Protein AF-A0A7W9BDW9-F1 (afdb_monomer)

Sequence (161 aa):
MNTASSRATDLLFTPRRWVLYVLVAAALSLAGAIPLAALARLLFPEAPAPDLGGGSVSAGTLVVLIAIVSPVIETLLMSGPVLLLNRLGGRWVAVVGSAMLWGVLHSLLAPTWGVAIWWPFLIFSTAFLTWREKGYWIGIATAATIHLLNNVGPALLIARG

Solvent-accessible surface area (backbone atoms only — not comparable to full-atom values): 8221 Å² total; per-residue (Å²): 136,86,80,90,76,54,90,69,66,50,43,70,69,39,77,53,63,64,70,62,38,41,54,52,49,26,51,53,24,46,65,49,21,52,58,37,39,53,48,39,44,70,77,40,73,85,58,62,72,66,86,82,54,88,86,86,57,55,45,69,56,48,29,47,42,50,20,46,52,45,26,47,54,50,42,60,58,48,47,54,55,30,54,52,32,31,73,76,61,33,67,66,45,8,23,54,52,39,8,49,50,52,11,50,61,38,26,75,69,13,63,53,51,8,65,18,46,20,47,36,39,33,48,33,41,40,38,25,64,31,27,31,80,81,32,65,67,51,3,46,52,49,19,23,52,27,43,22,63,55,23,44,62,58,20,55,51,64,46,71,109

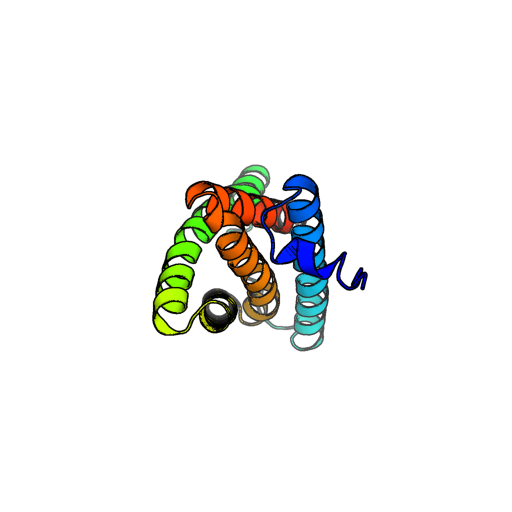Secondary structure (DSSP, 8-state):
------TTHHHHHS---HHHHHHHHHHHHHHHHHHHHHHHHHH-TTSPPP---TTTS-HHHHHHIIIIIHHHHHHHHHHHHHHHHHHHHHHHHHHHHHHHHHHHHHHTT-HHHHHHHHHHHHHHHHHHHHHGGG-HHHHHHHHHHHHHHHHHHHHHHHTT-

Mean predicted aligned error: 4.48 Å

Organism: NCBI:txid1344948

pLDDT: mean 92.83, std 11.25, range [40.25, 98.75]

Radius of gyration: 16.45 Å; Cα contacts (8 Å, |Δi|>4): 196; chains: 1; bounding box: 42×31×51 Å

Structure (mmCIF, N/CA/C/O backbone):
data_AF-A0A7W9BDW9-F1
#
_entry.id   AF-A0A7W9BDW9-F1
#
loop_
_atom_site.group_PDB
_atom_site.id
_atom_site.type_symbol
_atom_site.label_atom_id
_atom_site.label_alt_id
_atom_site.label_comp_id
_atom_site.label_asym_id
_atom_site.label_entity_id
_atom_site.label_seq_id
_atom_site.pdbx_PDB_ins_code
_atom_site.Cartn_x
_atom_site.Cartn_y
_atom_site.Cartn_z
_atom_site.occupancy
_atom_site.B_iso_or_equiv
_atom_site.auth_seq_id
_atom_site.auth_comp_id
_atom_site.auth_asym_id
_atom_site.auth_atom_id
_atom_site.pdbx_PDB_model_num
ATOM 1 N N . MET A 1 1 ? -19.384 -20.633 28.999 1.00 40.25 1 MET A N 1
ATOM 2 C CA . MET A 1 1 ? -18.884 -21.391 27.830 1.00 40.25 1 MET A CA 1
ATOM 3 C C . MET A 1 1 ? -17.783 -20.581 27.175 1.00 40.25 1 MET A C 1
ATOM 5 O O . MET A 1 1 ? -17.960 -19.396 26.943 1.00 40.25 1 MET A O 1
ATOM 9 N N . ASN A 1 2 ? -16.624 -21.207 27.013 1.00 48.31 2 ASN A N 1
ATOM 10 C CA . ASN A 1 2 ? -15.350 -20.595 26.661 1.00 48.31 2 ASN A CA 1
ATOM 11 C C . ASN A 1 2 ? -15.145 -20.752 25.144 1.00 48.31 2 ASN A C 1
ATOM 13 O O . ASN A 1 2 ? -14.801 -21.840 24.693 1.00 48.31 2 ASN A O 1
ATOM 17 N N . THR A 1 3 ? -15.405 -19.720 24.340 1.00 48.16 3 THR A N 1
ATOM 18 C CA . THR A 1 3 ? -15.172 -19.771 22.884 1.00 48.16 3 THR A CA 1
ATOM 19 C C . THR A 1 3 ? -13.812 -19.166 22.556 1.00 48.16 3 THR A C 1
ATOM 21 O O . THR A 1 3 ? -13.702 -18.067 22.022 1.00 48.16 3 THR A O 1
ATOM 24 N N . ALA A 1 4 ? -12.750 -19.900 22.888 1.00 49.91 4 ALA A N 1
ATOM 25 C CA . ALA A 1 4 ? -11.383 -19.607 22.464 1.00 49.91 4 ALA A CA 1
ATOM 26 C C . ALA A 1 4 ? -11.156 -20.036 21.000 1.00 49.91 4 ALA A C 1
ATOM 28 O O . ALA A 1 4 ? -10.266 -20.829 20.704 1.00 49.91 4 ALA A O 1
ATOM 29 N N . SER A 1 5 ? -11.975 -19.519 20.086 1.00 58.38 5 SER A N 1
ATOM 30 C CA . SER A 1 5 ? -11.856 -19.733 18.645 1.00 58.38 5 SER A CA 1
ATOM 31 C C . SER A 1 5 ? -11.676 -18.372 17.973 1.00 58.38 5 SER A C 1
ATOM 33 O O . SER A 1 5 ? -12.607 -17.573 18.037 1.00 58.38 5 SER A O 1
ATOM 35 N N . SER A 1 6 ? -10.473 -18.132 17.404 1.00 54.31 6 SER A N 1
ATOM 36 C CA . SER A 1 6 ? -10.070 -17.058 16.444 1.00 54.31 6 SER A CA 1
ATOM 37 C C . SER A 1 6 ? -8.776 -16.253 16.747 1.00 54.31 6 SER A C 1
ATOM 39 O O . SER A 1 6 ? -8.566 -15.176 16.194 1.00 54.31 6 SER A O 1
ATOM 41 N N . ARG A 1 7 ? -7.817 -16.783 17.530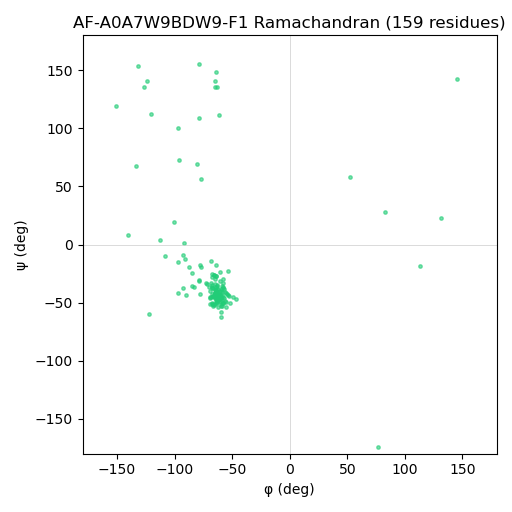 1.00 61.78 7 ARG A N 1
ATOM 42 C CA . ARG A 1 7 ? -6.596 -16.039 17.956 1.00 61.78 7 ARG A CA 1
ATOM 43 C C . ARG A 1 7 ? -5.747 -15.393 16.840 1.00 61.78 7 ARG A C 1
ATOM 45 O O . ARG A 1 7 ? -4.985 -14.479 17.146 1.00 61.78 7 ARG A O 1
ATOM 52 N N . ALA A 1 8 ? -5.825 -15.865 15.594 1.00 57.72 8 ALA A N 1
ATOM 53 C CA . ALA A 1 8 ? -5.043 -15.328 14.475 1.00 57.72 8 ALA A CA 1
ATOM 54 C C . ALA A 1 8 ? -5.819 -14.306 13.626 1.00 57.72 8 ALA A C 1
ATOM 56 O O . ALA A 1 8 ? -5.264 -13.274 13.260 1.00 57.72 8 ALA A O 1
ATOM 57 N N . THR A 1 9 ? -7.100 -14.555 13.340 1.00 61.34 9 THR A N 1
ATOM 58 C CA . THR A 1 9 ? -7.927 -13.657 12.518 1.00 61.34 9 THR A CA 1
ATOM 59 C C . THR A 1 9 ? -8.274 -12.369 13.254 1.00 61.34 9 THR A C 1
ATOM 61 O O . THR A 1 9 ? -8.276 -11.307 12.639 1.00 61.34 9 THR A O 1
ATOM 64 N N . ASP A 1 10 ? -8.455 -12.428 14.578 1.00 76.69 10 ASP A N 1
ATOM 65 C CA . ASP A 1 10 ? -8.702 -11.243 15.409 1.00 76.69 10 ASP A CA 1
ATOM 66 C C . ASP A 1 10 ? -7.589 -10.199 15.297 1.00 76.69 10 ASP A C 1
ATOM 68 O O . ASP A 1 10 ? -7.841 -9.001 15.438 1.00 76.69 10 ASP A O 1
ATOM 72 N N . LEU A 1 11 ? -6.352 -10.631 15.028 1.00 82.38 11 LEU A N 1
ATOM 73 C CA . LEU A 1 11 ? -5.212 -9.728 14.955 1.00 82.38 11 LEU A CA 1
ATOM 74 C C . LEU A 1 11 ? -5.399 -8.681 13.850 1.00 82.38 11 LEU A C 1
ATOM 76 O O . LEU A 1 11 ? -5.152 -7.510 14.101 1.00 82.38 11 LEU A O 1
ATOM 80 N N . LEU A 1 12 ? -5.865 -9.064 12.657 1.00 82.50 12 LEU A N 1
ATOM 81 C CA . LEU A 1 12 ? -5.946 -8.151 11.503 1.00 82.50 12 LEU A CA 1
ATOM 82 C C . LEU A 1 12 ? -7.126 -7.174 11.566 1.00 82.50 12 LEU A C 1
ATOM 84 O O . LEU A 1 12 ? -7.105 -6.126 10.907 1.00 82.50 12 LEU A O 1
ATOM 88 N N . PHE A 1 13 ? -8.124 -7.492 12.386 1.00 87.81 13 PHE A N 1
ATOM 89 C CA . PHE A 1 13 ? -9.364 -6.730 12.505 1.00 87.81 13 PHE A CA 1
ATOM 90 C C . PHE A 1 13 ? -9.520 -6.035 13.858 1.00 87.81 13 PHE A C 1
ATOM 92 O O . PHE A 1 13 ? -10.535 -5.385 14.091 1.00 87.81 13 PHE A O 1
ATOM 99 N N . THR A 1 14 ? -8.513 -6.115 14.733 1.00 89.31 14 THR A N 1
ATOM 100 C CA . THR A 1 14 ? -8.492 -5.373 15.995 1.00 89.31 14 THR A CA 1
ATOM 101 C C . THR A 1 14 ? -7.200 -4.563 16.146 1.00 89.31 14 THR A C 1
ATOM 103 O O . THR A 1 14 ? -6.108 -5.077 15.902 1.00 89.31 14 THR A O 1
ATOM 106 N N . PRO A 1 15 ? -7.270 -3.289 16.578 1.00 92.44 15 PRO A N 1
ATOM 107 C CA . PRO A 1 15 ? -6.094 -2.431 16.720 1.00 92.44 15 PRO A CA 1
ATOM 108 C C . PRO A 1 15 ? -5.347 -2.724 18.029 1.00 92.44 15 PRO A C 1
ATOM 110 O O . PRO A 1 15 ? -5.379 -1.949 18.992 1.00 92.44 15 PRO A O 1
ATOM 113 N N . ARG A 1 16 ? -4.715 -3.897 18.100 1.00 92.50 16 ARG A N 1
ATOM 114 C CA . ARG A 1 16 ? -3.925 -4.371 19.244 1.00 92.50 16 ARG A CA 1
ATOM 115 C C . ARG A 1 16 ? -2.580 -4.906 18.765 1.00 92.50 16 ARG A C 1
ATOM 117 O O . ARG A 1 16 ? -2.461 -5.383 17.646 1.00 92.50 16 ARG A O 1
ATOM 124 N N . ARG A 1 17 ? -1.572 -4.865 19.648 1.00 93.69 17 ARG A N 1
ATOM 125 C CA . ARG A 1 17 ? -0.227 -5.425 19.397 1.00 93.69 17 ARG A CA 1
ATOM 126 C C . ARG A 1 17 ? 0.384 -4.909 18.083 1.00 93.69 17 ARG A C 1
ATOM 128 O O . ARG A 1 17 ? 0.726 -5.697 17.210 1.00 93.69 17 ARG A O 1
ATOM 135 N N . TRP A 1 18 ? 0.522 -3.586 17.968 1.00 96.19 18 TRP A N 1
ATOM 136 C CA . TRP A 1 18 ? 0.899 -2.886 16.729 1.00 96.19 18 TRP A CA 1
ATOM 137 C C . TRP A 1 18 ? 2.089 -3.503 15.986 1.00 96.19 18 TRP A C 1
ATOM 139 O O . TRP A 1 18 ? 1.986 -3.766 14.796 1.00 96.19 18 TRP A O 1
ATOM 149 N N . VAL A 1 19 ? 3.182 -3.821 16.687 1.00 96.81 19 VAL A N 1
ATOM 150 C CA . VAL A 1 19 ? 4.369 -4.433 16.064 1.00 96.81 19 VAL A CA 1
ATOM 151 C C . VAL A 1 19 ? 4.027 -5.774 15.408 1.00 96.81 19 VAL A C 1
ATOM 153 O O . VAL A 1 19 ? 4.332 -5.985 14.239 1.00 96.81 19 VAL A O 1
ATOM 156 N N . LEU A 1 20 ? 3.343 -6.667 16.129 1.00 95.75 20 LEU A N 1
ATOM 157 C CA . LEU A 1 20 ? 2.930 -7.964 15.588 1.00 95.75 20 LEU A CA 1
ATOM 158 C C . LEU A 1 20 ? 1.949 -7.794 14.422 1.00 95.75 20 LEU A C 1
ATOM 160 O O . LEU A 1 20 ? 2.070 -8.497 13.425 1.00 95.75 20 LEU A O 1
ATOM 164 N N . TYR A 1 21 ? 1.011 -6.848 14.534 1.00 97.19 21 TYR A N 1
ATOM 165 C CA . TYR A 1 21 ? 0.091 -6.502 13.453 1.00 97.19 21 TYR A CA 1
ATOM 166 C C . T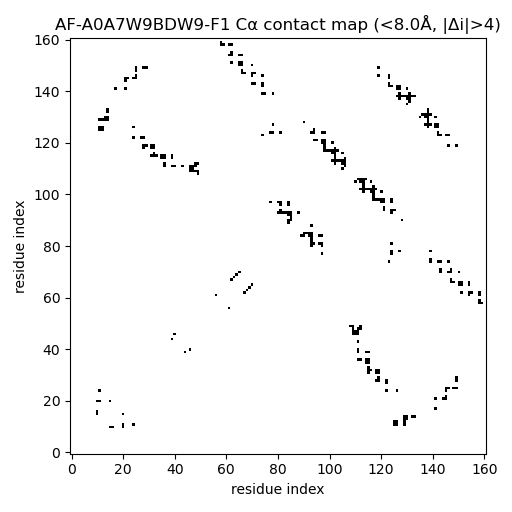YR A 1 21 ? 0.851 -6.124 12.182 1.00 97.19 21 TYR A C 1
ATOM 168 O O . TYR A 1 21 ? 0.609 -6.707 11.131 1.00 97.19 21 TYR A O 1
ATOM 176 N N . VAL A 1 22 ? 1.779 -5.167 12.286 1.00 98.19 22 VAL A N 1
ATOM 177 C CA . VAL A 1 22 ? 2.568 -4.661 11.157 1.00 98.19 22 VAL A CA 1
ATOM 178 C C . VAL A 1 22 ? 3.374 -5.783 10.516 1.00 98.19 22 VAL A C 1
ATOM 180 O O . VAL A 1 22 ? 3.341 -5.921 9.299 1.00 98.19 22 VAL A O 1
ATOM 183 N N . LEU A 1 23 ? 4.047 -6.617 11.315 1.00 97.19 23 LEU A N 1
ATOM 184 C CA . LEU A 1 23 ? 4.848 -7.729 10.799 1.00 97.19 23 LEU A CA 1
ATOM 185 C C . LEU A 1 23 ? 3.991 -8.771 10.073 1.00 97.19 23 LEU A C 1
ATOM 187 O O . LEU A 1 23 ? 4.346 -9.201 8.978 1.00 97.19 23 LEU A O 1
ATOM 191 N N . VAL A 1 24 ? 2.845 -9.151 10.646 1.00 96.69 24 VAL A N 1
ATOM 192 C CA . VAL A 1 24 ? 1.927 -10.113 10.019 1.00 96.69 24 VAL A CA 1
ATOM 193 C C . VAL A 1 24 ? 1.306 -9.527 8.753 1.00 96.69 24 VAL A C 1
ATOM 195 O O . VAL A 1 24 ? 1.272 -10.197 7.726 1.00 96.69 24 VAL A O 1
ATOM 198 N N . ALA A 1 25 ? 0.856 -8.273 8.787 1.00 97.81 25 ALA A N 1
ATOM 199 C CA . ALA A 1 25 ? 0.291 -7.604 7.622 1.00 97.81 25 ALA A CA 1
ATOM 200 C C . ALA A 1 25 ? 1.331 -7.430 6.502 1.00 97.81 25 ALA A C 1
ATOM 202 O O . ALA A 1 25 ? 1.018 -7.680 5.342 1.00 97.81 25 ALA A O 1
ATOM 203 N N . ALA A 1 26 ? 2.579 -7.083 6.829 1.00 98.00 26 ALA A N 1
ATOM 204 C CA . ALA A 1 26 ? 3.662 -6.994 5.850 1.00 98.00 26 ALA A CA 1
ATOM 205 C C . ALA A 1 26 ? 3.965 -8.364 5.228 1.00 98.00 26 ALA A C 1
ATOM 207 O O . ALA A 1 26 ? 4.067 -8.475 4.007 1.00 98.00 26 ALA A O 1
ATOM 208 N N . ALA A 1 27 ? 4.023 -9.420 6.045 1.00 97.19 27 ALA A N 1
ATOM 209 C CA . ALA A 1 27 ? 4.202 -10.781 5.554 1.00 97.19 27 ALA A CA 1
ATOM 210 C C . ALA A 1 27 ? 3.055 -11.210 4.625 1.00 97.19 27 ALA A C 1
ATOM 212 O O . ALA A 1 27 ? 3.317 -11.763 3.564 1.00 97.19 27 ALA A O 1
ATOM 213 N N . LEU A 1 28 ? 1.798 -10.915 4.970 1.00 97.75 28 LEU A N 1
ATOM 214 C CA . LEU A 1 28 ? 0.631 -11.221 4.131 1.00 97.75 28 LEU A CA 1
ATOM 215 C C . LEU A 1 28 ? 0.593 -10.407 2.834 1.00 97.75 28 LEU A C 1
ATOM 217 O O . LEU A 1 28 ? 0.191 -10.928 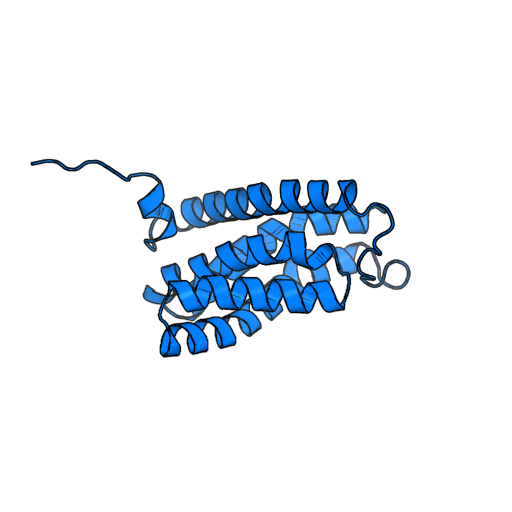1.793 1.00 97.75 28 LEU A O 1
ATOM 221 N N . SER A 1 29 ? 1.017 -9.144 2.889 1.00 98.19 29 SER A N 1
ATOM 222 C CA . SER A 1 29 ? 1.165 -8.287 1.711 1.00 98.19 29 SER A CA 1
ATOM 223 C C . SER A 1 29 ? 2.157 -8.906 0.726 1.00 98.19 29 SER A C 1
ATOM 225 O O . SER A 1 29 ? 1.802 -9.168 -0.422 1.00 98.19 29 SER A O 1
ATOM 227 N N . LEU A 1 30 ? 3.358 -9.252 1.200 1.00 97.81 30 LEU A N 1
ATOM 228 C CA . LEU A 1 30 ? 4.392 -9.893 0.384 1.00 97.81 30 LEU A CA 1
ATOM 229 C C . LEU A 1 30 ? 3.969 -11.287 -0.100 1.00 97.81 30 LEU A C 1
ATOM 231 O O . LEU A 1 30 ? 4.166 -11.618 -1.267 1.00 97.81 30 LEU A O 1
ATOM 235 N N . ALA A 1 31 ? 3.354 -12.088 0.772 1.00 97.44 31 ALA A N 1
ATOM 236 C CA . ALA A 1 31 ? 2.949 -13.458 0.468 1.00 97.44 31 ALA A CA 1
ATOM 237 C C . ALA A 1 31 ? 1.889 -13.551 -0.635 1.00 97.44 31 ALA A C 1
ATOM 239 O O . ALA A 1 31 ? 1.848 -14.568 -1.318 1.00 97.44 31 ALA A O 1
ATOM 240 N N . GLY A 1 32 ? 1.050 -12.529 -0.835 1.00 97.69 32 GLY A N 1
ATOM 241 C CA . GLY A 1 32 ? 0.156 -12.486 -1.997 1.00 97.69 32 GLY A CA 1
ATOM 242 C C . GLY A 1 32 ? 0.751 -11.749 -3.193 1.00 97.69 32 GLY A C 1
ATOM 243 O O . GLY A 1 32 ? 0.597 -12.209 -4.322 1.00 97.69 32 GLY A O 1
ATOM 244 N N . ALA A 1 33 ? 1.492 -10.659 -2.973 1.00 97.81 33 ALA A N 1
ATOM 245 C CA . ALA A 1 33 ? 2.083 -9.885 -4.064 1.00 97.81 33 ALA A CA 1
ATOM 246 C C . ALA A 1 33 ? 3.121 -10.688 -4.865 1.00 97.81 33 ALA A C 1
ATOM 248 O O . ALA A 1 33 ? 3.116 -10.630 -6.092 1.00 97.81 33 ALA A O 1
ATOM 249 N N . ILE A 1 34 ? 3.988 -11.460 -4.195 1.00 97.06 34 ILE A N 1
ATOM 250 C CA . ILE A 1 34 ? 5.071 -12.208 -4.853 1.00 97.06 34 ILE A CA 1
ATOM 251 C C . ILE A 1 34 ? 4.522 -13.296 -5.793 1.00 97.06 34 ILE A C 1
ATOM 253 O O . ILE A 1 34 ? 4.909 -13.294 -6.963 1.00 97.06 34 ILE A O 1
ATOM 257 N N . PRO A 1 35 ? 3.607 -14.196 -5.370 1.00 98.12 35 PRO A N 1
ATOM 258 C CA . PRO A 1 35 ? 3.024 -15.179 -6.282 1.00 98.12 35 PRO A CA 1
ATOM 259 C C . PRO A 1 35 ? 2.239 -14.545 -7.427 1.00 98.12 35 PRO A C 1
ATOM 261 O O . PRO A 1 35 ? 2.324 -15.033 -8.550 1.00 98.12 35 PRO A O 1
ATOM 264 N N . LEU A 1 36 ? 1.508 -13.452 -7.177 1.00 98.06 36 LEU A N 1
ATOM 265 C CA . LEU A 1 36 ? 0.779 -12.740 -8.230 1.00 98.06 36 LEU A CA 1
ATOM 266 C C . LEU A 1 36 ? 1.730 -12.114 -9.254 1.00 98.06 36 LEU A C 1
ATOM 268 O O . LEU A 1 36 ? 1.492 -12.238 -10.453 1.00 98.06 36 LEU A O 1
ATOM 272 N N . ALA A 1 37 ? 2.832 -11.510 -8.804 1.00 96.19 37 ALA A N 1
ATOM 273 C CA . ALA A 1 37 ? 3.873 -10.990 -9.684 1.00 96.19 37 ALA A CA 1
ATOM 274 C C . ALA A 1 37 ? 4.538 -12.109 -10.503 1.00 96.19 37 ALA A C 1
ATOM 276 O O . ALA A 1 37 ? 4.705 -11.974 -11.716 1.00 96.19 37 ALA A O 1
ATOM 277 N N . ALA A 1 38 ? 4.871 -13.236 -9.865 1.00 96.81 38 ALA A N 1
ATOM 278 C CA . ALA A 1 38 ? 5.464 -14.393 -10.534 1.00 96.81 38 ALA A CA 1
ATOM 279 C C . ALA A 1 38 ? 4.513 -14.999 -11.578 1.00 96.81 38 ALA A C 1
ATOM 281 O O . ALA A 1 38 ? 4.924 -15.279 -12.704 1.00 96.81 38 ALA A O 1
ATOM 282 N N . LEU A 1 39 ? 3.232 -15.146 -11.234 1.00 97.75 39 LEU A N 1
ATOM 283 C CA . LEU A 1 39 ? 2.201 -15.626 -12.148 1.00 97.75 39 LEU A CA 1
ATOM 284 C C . LEU A 1 39 ? 2.004 -14.662 -13.323 1.00 97.75 39 LEU A C 1
ATOM 286 O O . LEU A 1 39 ? 1.963 -15.103 -14.467 1.00 97.75 39 LEU A O 1
ATOM 290 N N . ALA A 1 40 ? 1.935 -13.353 -13.066 1.00 96.88 40 ALA A N 1
ATOM 291 C CA . ALA A 1 40 ? 1.816 -12.351 -14.121 1.00 96.88 40 ALA A CA 1
ATOM 292 C C . ALA A 1 40 ? 3.011 -12.406 -15.085 1.00 96.88 40 ALA A C 1
ATOM 294 O O . ALA A 1 40 ? 2.819 -12.339 -16.297 1.00 96.88 40 ALA A O 1
ATOM 295 N N . ARG A 1 41 ? 4.232 -12.607 -14.570 1.00 95.31 41 ARG A N 1
ATOM 296 C CA . ARG A 1 41 ? 5.433 -12.773 -15.399 1.00 95.31 41 ARG A CA 1
ATOM 297 C C . ARG A 1 41 ? 5.414 -14.065 -16.218 1.00 95.31 41 ARG A C 1
ATOM 299 O O . ARG A 1 41 ? 5.869 -14.050 -17.356 1.00 95.31 41 ARG A O 1
ATOM 306 N N . LEU A 1 42 ? 4.895 -15.158 -15.658 1.00 97.38 42 LEU A N 1
ATOM 307 C CA . LEU A 1 42 ? 4.764 -16.439 -16.355 1.00 97.38 42 LEU A CA 1
ATOM 308 C C . LEU A 1 42 ? 3.744 -16.366 -17.500 1.00 97.38 42 LEU A C 1
ATOM 310 O O . LEU A 1 42 ? 3.990 -16.903 -18.575 1.00 97.38 42 LEU A O 1
ATOM 314 N N . LEU A 1 43 ? 2.605 -15.712 -17.264 1.00 97.69 43 LEU A N 1
ATOM 315 C CA . LEU A 1 43 ? 1.523 -15.596 -18.244 1.00 97.69 43 LEU A CA 1
ATOM 316 C C . LEU A 1 43 ? 1.803 -14.534 -19.314 1.00 97.69 43 LEU A C 1
ATOM 318 O O . LEU A 1 43 ? 1.354 -14.678 -20.449 1.00 97.69 43 LEU A O 1
ATOM 322 N N . PHE A 1 44 ? 2.540 -13.478 -18.963 1.00 97.06 44 PHE A N 1
ATOM 323 C CA . PHE A 1 44 ? 2.810 -12.336 -19.836 1.00 97.06 44 PHE A CA 1
ATOM 324 C C . PHE A 1 44 ? 4.305 -11.954 -19.813 1.00 97.06 44 PHE A C 1
ATOM 326 O O . PHE A 1 44 ? 4.670 -10.886 -19.312 1.00 97.06 44 PHE A O 1
ATOM 333 N N . PRO A 1 45 ? 5.200 -12.805 -20.349 1.00 95.56 45 PRO A N 1
ATOM 334 C CA . PRO A 1 45 ? 6.649 -12.582 -20.296 1.00 95.56 45 PRO A CA 1
ATOM 335 C C . PRO A 1 45 ? 7.111 -11.352 -21.092 1.00 95.56 45 PRO A C 1
ATOM 337 O O . PRO A 1 45 ? 8.106 -10.728 -20.733 1.00 95.56 45 PRO A O 1
ATOM 340 N N . GLU A 1 46 ? 6.363 -10.959 -22.121 1.00 96.00 46 GLU A N 1
ATOM 341 C CA . GLU A 1 46 ? 6.662 -9.783 -22.951 1.00 96.00 46 GLU A CA 1
ATOM 342 C C . GLU A 1 46 ? 5.971 -8.503 -22.452 1.00 96.00 46 GLU A C 1
ATOM 344 O O . GLU A 1 46 ? 6.083 -7.449 -23.075 1.00 96.00 46 GLU A O 1
ATOM 349 N N . ALA A 1 47 ? 5.223 -8.568 -21.341 1.00 94.81 47 ALA A N 1
ATOM 350 C CA . ALA A 1 47 ? 4.592 -7.375 -20.792 1.00 94.81 47 ALA A CA 1
ATOM 351 C C . ALA A 1 47 ? 5.659 -6.378 -20.306 1.00 94.81 47 ALA A C 1
ATOM 353 O O . ALA A 1 47 ? 6.598 -6.784 -19.609 1.00 94.81 47 ALA A O 1
ATOM 354 N N . PRO A 1 48 ? 5.506 -5.080 -20.623 1.00 92.69 48 PRO A N 1
ATOM 355 C CA . PRO A 1 48 ? 6.451 -4.065 -20.191 1.00 92.69 48 PRO A CA 1
ATOM 356 C C . PRO A 1 48 ? 6.444 -3.937 -18.664 1.00 92.69 48 PRO A C 1
ATOM 358 O O . PRO A 1 48 ? 5.392 -3.993 -18.021 1.00 92.69 48 PRO A O 1
ATOM 361 N N . ALA A 1 49 ? 7.631 -3.748 -18.094 1.00 89.06 49 ALA A N 1
ATOM 362 C CA . ALA A 1 49 ? 7.797 -3.322 -16.710 1.00 89.06 49 ALA A CA 1
ATOM 363 C C . ALA A 1 49 ? 7.566 -1.802 -16.600 1.00 89.06 49 ALA A C 1
ATOM 365 O O . ALA A 1 49 ? 7.744 -1.093 -17.595 1.00 89.06 49 ALA A O 1
ATOM 366 N N . PRO A 1 50 ? 7.185 -1.280 -15.422 1.00 89.44 50 PRO A N 1
ATOM 367 C CA . PRO A 1 50 ? 7.075 0.161 -15.240 1.00 89.44 50 PRO A CA 1
ATOM 368 C C . PRO A 1 50 ? 8.441 0.838 -15.402 1.00 89.44 50 PRO A C 1
ATOM 370 O O . PRO A 1 50 ? 9.437 0.377 -14.843 1.00 89.44 50 PRO A O 1
ATOM 373 N N . ASP A 1 51 ? 8.476 1.954 -16.132 1.00 88.00 51 ASP A N 1
ATOM 374 C CA . ASP A 1 51 ? 9.645 2.832 -16.161 1.00 88.00 51 ASP A CA 1
ATOM 375 C C . ASP A 1 51 ? 9.660 3.691 -14.893 1.00 88.00 51 ASP A C 1
ATOM 377 O O . ASP A 1 51 ? 8.834 4.584 -14.704 1.00 88.00 51 ASP A O 1
ATOM 381 N N . LEU A 1 52 ? 10.599 3.385 -14.000 1.00 84.38 52 LEU A N 1
ATOM 382 C CA . LEU A 1 52 ? 10.783 4.079 -12.727 1.00 84.38 52 LEU A CA 1
ATOM 383 C C . LEU A 1 52 ? 11.941 5.093 -12.777 1.00 84.38 52 LEU A C 1
ATOM 385 O O . LEU A 1 52 ? 12.465 5.479 -11.734 1.00 84.38 52 LEU A O 1
ATOM 389 N N . GLY A 1 53 ? 12.364 5.518 -13.974 1.00 75.31 53 GLY A N 1
ATOM 390 C CA . GLY A 1 53 ? 13.492 6.436 -14.160 1.00 75.31 53 GLY A CA 1
ATOM 391 C C . GLY A 1 53 ? 14.853 5.736 -14.129 1.00 75.31 53 GLY A C 1
ATOM 392 O O . GLY A 1 53 ? 15.861 6.330 -13.731 1.00 75.31 53 GLY A O 1
ATOM 393 N N . GLY A 1 54 ? 14.888 4.458 -14.521 1.00 64.94 54 GLY A N 1
ATOM 394 C CA . GLY A 1 54 ? 16.115 3.666 -14.579 1.00 64.94 54 GLY A CA 1
ATOM 395 C C . GLY A 1 54 ? 17.113 4.282 -15.563 1.00 64.94 54 GLY A C 1
ATOM 396 O O . GLY A 1 54 ? 16.878 4.289 -16.765 1.00 64.94 54 GLY A O 1
ATOM 397 N N . GLY A 1 55 ? 18.224 4.820 -15.051 1.00 69.44 55 GLY A N 1
ATOM 398 C CA . GLY A 1 55 ? 19.315 5.401 -15.850 1.00 69.44 55 GLY A CA 1
ATOM 399 C C . GLY A 1 55 ? 19.503 6.917 -15.714 1.00 69.44 55 GLY A C 1
ATOM 400 O O . GLY A 1 55 ? 20.590 7.407 -16.008 1.00 69.44 55 GLY A O 1
ATOM 401 N N . SER A 1 56 ? 18.508 7.660 -15.217 1.00 79.50 56 SER A N 1
ATOM 402 C CA . SER A 1 56 ? 18.600 9.119 -14.995 1.00 79.50 56 SER A CA 1
ATOM 403 C C . SER A 1 56 ? 18.678 9.518 -13.516 1.00 79.50 56 SER A C 1
ATOM 405 O O . SER A 1 56 ? 18.976 10.669 -13.194 1.00 79.50 56 SER A O 1
ATOM 407 N N . VAL A 1 57 ? 18.446 8.566 -12.607 1.00 86.06 57 VAL A N 1
ATOM 408 C CA . VAL A 1 57 ? 18.391 8.773 -11.155 1.00 86.06 57 VAL A CA 1
ATOM 409 C C . VAL A 1 57 ? 19.388 7.847 -10.453 1.00 86.06 57 VAL A C 1
ATOM 411 O O . VAL A 1 57 ? 19.547 6.687 -10.831 1.00 86.06 57 VAL A O 1
ATOM 414 N N . SER A 1 58 ? 20.072 8.345 -9.416 1.00 90.88 58 SER A N 1
ATOM 415 C CA . SER A 1 58 ? 21.018 7.525 -8.647 1.00 90.88 58 SER A CA 1
ATOM 416 C C . SER A 1 58 ? 20.312 6.368 -7.926 1.00 90.88 58 SER A C 1
ATOM 418 O O . SER A 1 58 ? 19.180 6.517 -7.460 1.00 90.88 58 SER A O 1
ATOM 420 N N . ALA A 1 59 ? 21.003 5.237 -7.754 1.00 90.12 59 ALA A N 1
ATOM 421 C CA . ALA A 1 59 ? 20.474 4.065 -7.051 1.00 90.12 59 ALA A CA 1
ATOM 422 C C . ALA A 1 59 ? 19.958 4.400 -5.636 1.00 90.12 59 ALA A C 1
ATOM 424 O O . ALA A 1 59 ? 18.870 3.981 -5.249 1.00 90.12 59 ALA A O 1
ATOM 425 N N . GLY A 1 60 ? 20.700 5.216 -4.877 1.00 91.50 60 GLY A N 1
ATOM 426 C CA . GLY A 1 60 ? 20.281 5.650 -3.541 1.00 91.50 60 GLY A CA 1
ATOM 427 C C . GLY A 1 60 ? 19.013 6.505 -3.567 1.00 91.50 60 GLY A C 1
ATOM 428 O O . GLY A 1 60 ? 18.123 6.321 -2.738 1.00 91.50 60 GLY A O 1
ATOM 429 N N . THR A 1 61 ? 18.889 7.397 -4.553 1.00 92.38 61 THR A N 1
ATOM 430 C CA . THR A 1 61 ? 17.676 8.199 -4.749 1.00 92.38 61 THR A CA 1
ATOM 431 C C . THR A 1 61 ? 16.482 7.315 -5.114 1.00 92.38 61 THR A C 1
ATOM 433 O O . THR A 1 61 ? 15.417 7.498 -4.531 1.00 92.38 61 THR A O 1
ATOM 436 N N . LEU A 1 62 ? 16.653 6.322 -5.996 1.00 91.00 62 LEU A N 1
ATOM 437 C CA . LEU A 1 62 ? 15.595 5.360 -6.330 1.00 91.00 62 LEU A CA 1
ATOM 438 C C . LEU A 1 62 ? 15.105 4.601 -5.093 1.00 91.00 62 LEU A C 1
ATOM 440 O O . LEU A 1 62 ? 13.898 4.493 -4.888 1.00 91.00 62 LEU A O 1
ATOM 444 N N . VAL A 1 63 ? 16.016 4.150 -4.222 1.00 93.31 63 VAL A N 1
ATOM 445 C CA . VAL A 1 63 ? 15.631 3.478 -2.970 1.00 93.31 63 VAL A CA 1
ATOM 446 C C . VAL A 1 63 ? 14.791 4.391 -2.084 1.00 93.31 63 VAL A C 1
ATOM 448 O O . VAL A 1 63 ? 13.748 3.968 -1.597 1.00 93.31 63 VAL A O 1
ATOM 451 N N . VAL A 1 64 ? 15.203 5.644 -1.885 1.00 95.12 64 VAL A N 1
ATOM 452 C CA . VAL A 1 64 ? 14.442 6.598 -1.061 1.00 95.12 64 VAL A CA 1
ATOM 453 C C . VAL A 1 64 ? 13.066 6.875 -1.666 1.00 95.12 64 VAL A C 1
ATOM 455 O O . VAL A 1 64 ? 12.066 6.887 -0.944 1.00 95.12 64 VAL A O 1
ATOM 458 N N . LEU A 1 65 ? 12.996 7.068 -2.984 1.00 94.44 65 LEU A N 1
ATOM 459 C CA . LEU A 1 65 ? 11.739 7.347 -3.667 1.00 94.44 65 LEU A CA 1
ATOM 460 C C . LEU A 1 65 ? 10.767 6.168 -3.565 1.00 94.44 65 LEU A C 1
ATOM 462 O O . LEU A 1 65 ? 9.628 6.376 -3.156 1.00 94.44 65 LEU A O 1
ATOM 466 N N . ILE A 1 66 ? 11.221 4.948 -3.862 1.00 94.00 66 ILE A N 1
ATOM 467 C CA . ILE A 1 66 ? 10.375 3.745 -3.912 1.00 94.00 66 ILE A CA 1
ATOM 468 C C . ILE A 1 66 ? 10.063 3.207 -2.511 1.00 94.00 66 ILE A C 1
ATOM 470 O O . ILE A 1 66 ? 8.933 2.821 -2.235 1.00 94.00 66 ILE A O 1
ATOM 474 N N . ALA A 1 67 ? 11.039 3.163 -1.602 1.00 95.38 67 ALA A N 1
ATOM 475 C CA . ALA A 1 67 ? 10.838 2.553 -0.288 1.00 95.38 67 ALA A CA 1
ATOM 476 C C . ALA A 1 67 ? 10.217 3.510 0.737 1.00 95.38 67 ALA A C 1
ATOM 478 O O . ALA A 1 67 ? 9.617 3.041 1.699 1.00 95.38 67 ALA A O 1
ATOM 479 N N . ILE A 1 68 ? 10.366 4.830 0.577 1.00 95.38 68 ILE A N 1
ATOM 480 C CA . ILE A 1 68 ? 9.972 5.798 1.614 1.00 95.38 68 ILE A CA 1
ATOM 481 C C . ILE A 1 68 ? 8.959 6.809 1.082 1.00 95.38 68 ILE A C 1
ATOM 483 O O . ILE A 1 68 ? 7.850 6.900 1.608 1.00 95.38 68 ILE A O 1
ATOM 487 N N . VAL A 1 69 ? 9.322 7.575 0.051 1.00 96.56 69 VAL A N 1
ATOM 488 C CA . VAL A 1 69 ? 8.521 8.729 -0.389 1.00 96.56 69 VAL A CA 1
ATOM 489 C C . VAL A 1 69 ? 7.196 8.291 -1.015 1.00 96.56 69 VAL A C 1
ATOM 491 O O . VAL A 1 69 ? 6.143 8.763 -0.580 1.00 96.56 69 VAL A O 1
ATOM 494 N N . SER A 1 70 ? 7.230 7.371 -1.985 1.00 95.38 70 SER A N 1
ATOM 495 C CA . SER A 1 70 ? 6.025 6.826 -2.629 1.00 95.38 70 SER A CA 1
ATOM 496 C C . SER A 1 70 ? 5.087 6.185 -1.597 1.00 95.38 70 SER A C 1
ATOM 498 O O . SER A 1 70 ? 3.943 6.635 -1.513 1.00 95.38 70 SER A O 1
ATOM 500 N N . PRO A 1 71 ? 5.537 5.280 -0.701 1.00 97.00 71 PRO A N 1
ATOM 501 C CA . PRO A 1 71 ? 4.655 4.663 0.284 1.00 97.00 71 PRO A CA 1
ATOM 502 C C . PRO A 1 71 ? 3.924 5.653 1.192 1.00 97.00 71 PRO A C 1
ATOM 504 O O . PRO A 1 71 ? 2.745 5.453 1.497 1.00 97.00 71 PRO A O 1
ATOM 507 N N . VAL A 1 72 ? 4.586 6.737 1.609 1.00 97.69 72 VAL A N 1
ATOM 508 C CA . VAL A 1 72 ? 3.962 7.785 2.431 1.00 97.69 72 VAL A CA 1
ATOM 509 C C . VAL A 1 72 ? 2.904 8.548 1.635 1.00 97.69 72 VAL A C 1
ATOM 511 O O . VAL A 1 72 ? 1.766 8.666 2.095 1.00 97.69 72 VAL A O 1
ATOM 514 N N . IL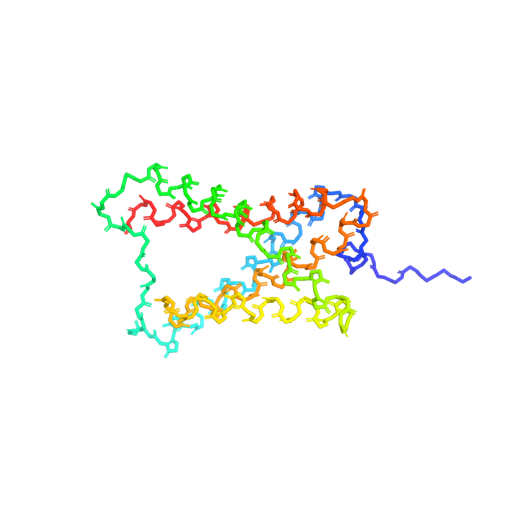E A 1 73 ? 3.253 9.038 0.442 1.00 98.31 73 ILE A N 1
ATOM 515 C CA . ILE A 1 73 ? 2.339 9.813 -0.410 1.00 98.31 73 ILE A CA 1
ATOM 516 C C . ILE A 1 73 ? 1.140 8.960 -0.829 1.00 98.31 73 ILE A C 1
ATOM 518 O O . ILE A 1 73 ? -0.005 9.378 -0.671 1.00 98.31 73 ILE A O 1
ATOM 522 N N . GLU A 1 74 ? 1.379 7.742 -1.301 1.00 98.19 74 GLU A N 1
ATOM 523 C CA . GLU A 1 74 ? 0.329 6.831 -1.744 1.00 98.19 74 GLU A CA 1
ATOM 524 C C . GLU A 1 74 ? -0.598 6.431 -0.601 1.00 98.19 74 GLU A C 1
ATOM 526 O O . GLU A 1 74 ? -1.809 6.397 -0.792 1.00 98.19 74 GLU A O 1
ATOM 531 N N . THR A 1 75 ? -0.083 6.208 0.612 1.00 98.12 75 THR A N 1
ATOM 532 C CA . THR A 1 75 ? -0.939 5.908 1.773 1.00 98.12 75 THR A CA 1
ATOM 533 C C . THR A 1 75 ? -1.832 7.097 2.139 1.00 98.12 75 THR A C 1
ATOM 535 O O . THR A 1 75 ? -3.007 6.912 2.471 1.00 98.12 75 THR A O 1
ATOM 538 N N . LEU A 1 76 ? -1.307 8.326 2.059 1.00 98.31 76 LEU A N 1
ATOM 539 C CA . LEU A 1 76 ? -2.105 9.538 2.259 1.00 98.31 76 LEU A CA 1
ATOM 540 C C . LEU A 1 76 ? -3.207 9.647 1.200 1.00 98.31 76 LEU A C 1
ATOM 542 O O . LEU A 1 76 ? -4.370 9.839 1.557 1.00 98.31 76 LEU A O 1
ATOM 546 N N . LEU A 1 77 ? -2.869 9.455 -0.077 1.00 98.50 77 LEU A N 1
ATOM 547 C CA . LEU A 1 77 ? -3.831 9.481 -1.182 1.00 98.50 77 LEU A CA 1
ATOM 548 C C . LEU A 1 77 ? -4.870 8.356 -1.072 1.00 98.50 77 LEU A C 1
ATOM 550 O O . LEU A 1 77 ? -6.056 8.605 -1.268 1.00 98.50 77 LEU A O 1
ATOM 554 N N . MET A 1 78 ? -4.456 7.146 -0.684 1.00 98.50 78 MET A N 1
ATOM 555 C CA . MET A 1 78 ? -5.314 5.968 -0.501 1.00 98.50 78 MET A CA 1
ATOM 556 C C . MET A 1 78 ? -6.410 6.216 0.535 1.00 98.50 78 MET A C 1
ATOM 558 O O . MET A 1 78 ? -7.532 5.729 0.383 1.00 98.50 78 MET A O 1
ATOM 562 N N . SER A 1 79 ? -6.111 6.980 1.587 1.00 98.38 79 SER A N 1
ATOM 563 C CA . SER A 1 79 ? -7.077 7.249 2.650 1.00 98.38 79 SER A CA 1
ATOM 564 C C . SER A 1 79 ? -8.366 7.898 2.128 1.00 98.38 79 SER A C 1
ATOM 566 O O . SER A 1 79 ? -9.445 7.531 2.585 1.00 98.38 79 SER A O 1
ATOM 568 N N . GLY A 1 80 ? -8.292 8.781 1.125 1.00 98.19 80 GLY A N 1
ATOM 569 C CA . GLY A 1 80 ? -9.451 9.470 0.551 1.00 98.19 80 GLY A CA 1
ATOM 570 C C . GLY A 1 80 ? -10.491 8.505 -0.037 1.00 98.19 80 GLY A C 1
ATOM 571 O O . GLY A 1 80 ? -11.611 8.442 0.482 1.00 98.19 80 GLY A O 1
ATOM 572 N N . PRO A 1 81 ? -10.139 7.710 -1.068 1.00 98.25 81 PRO A N 1
ATOM 573 C CA . PRO A 1 81 ? -11.014 6.683 -1.627 1.00 98.25 81 PRO A CA 1
ATOM 574 C C . PRO A 1 81 ? -11.517 5.689 -0.579 1.00 98.25 81 PRO A C 1
ATOM 576 O O . PRO A 1 81 ? -12.710 5.395 -0.554 1.00 98.25 81 PRO A O 1
ATOM 579 N N . VAL A 1 82 ? -10.656 5.221 0.336 1.00 98.69 82 VAL A N 1
ATOM 580 C CA . VAL A 1 82 ? -11.073 4.294 1.402 1.00 98.69 82 VAL A CA 1
ATOM 581 C C . VAL A 1 82 ? -12.145 4.923 2.295 1.00 98.69 82 VAL A C 1
ATOM 583 O O . VAL A 1 82 ? -13.148 4.282 2.602 1.00 98.69 82 VAL A O 1
ATOM 586 N N . LEU A 1 83 ? -11.977 6.181 2.709 1.00 98.62 83 LEU A N 1
ATOM 587 C CA . LEU A 1 83 ? -12.956 6.884 3.539 1.00 98.62 83 LEU A CA 1
ATOM 588 C C . LEU A 1 83 ? -14.280 7.115 2.808 1.00 98.62 83 LEU A C 1
ATOM 590 O O . LEU A 1 83 ? -15.341 6.886 3.395 1.00 98.62 83 LEU A O 1
ATOM 594 N N . LEU A 1 84 ? -14.218 7.542 1.546 1.00 98.62 84 LEU A N 1
ATOM 595 C CA . LEU A 1 84 ? -15.394 7.779 0.715 1.00 98.62 84 LEU A CA 1
ATOM 596 C C . LEU A 1 84 ? -16.185 6.484 0.509 1.00 98.62 84 LEU A C 1
ATOM 598 O O . LEU A 1 84 ? -17.367 6.419 0.837 1.00 98.62 84 LEU A O 1
ATOM 602 N N . LEU A 1 85 ? -15.524 5.428 0.043 1.00 98.56 85 LEU A N 1
ATOM 603 C CA . LEU A 1 85 ? -16.153 4.132 -0.187 1.00 98.56 85 LEU A CA 1
ATOM 604 C C . LEU A 1 85 ? -16.674 3.511 1.114 1.00 98.56 85 LEU A C 1
ATOM 606 O O . LEU A 1 85 ? -17.754 2.926 1.120 1.00 98.56 85 LEU A O 1
ATOM 610 N N . ASN A 1 86 ? -15.974 3.698 2.240 1.00 98.44 86 ASN A N 1
ATOM 611 C CA . ASN A 1 86 ? -16.451 3.220 3.538 1.00 98.44 86 ASN A CA 1
ATOM 612 C C . ASN A 1 86 ? -17.730 3.940 3.972 1.00 98.44 86 ASN A C 1
ATOM 614 O O . ASN A 1 86 ? -18.587 3.327 4.604 1.00 98.44 86 ASN A O 1
ATOM 618 N N . ARG A 1 87 ? -17.874 5.226 3.636 1.00 98.12 87 ARG A N 1
ATOM 619 C CA . ARG A 1 87 ? -19.105 5.984 3.886 1.00 98.12 87 ARG A CA 1
ATOM 620 C C . ARG A 1 87 ? -20.258 5.519 2.991 1.00 98.12 87 ARG A C 1
ATOM 622 O O . ARG A 1 87 ? -21.391 5.520 3.454 1.00 98.12 87 ARG A O 1
ATOM 629 N N . LEU A 1 88 ? -19.980 5.149 1.741 1.00 98.06 88 LEU A N 1
ATOM 630 C CA . LEU A 1 88 ? -21.006 4.788 0.755 1.00 98.06 88 LEU A CA 1
ATOM 631 C C . LEU A 1 88 ? -21.454 3.321 0.837 1.00 98.06 88 LEU A C 1
ATOM 633 O O . LEU A 1 88 ? -22.624 3.036 0.613 1.00 98.06 88 LEU A O 1
ATOM 637 N N . GLY A 1 89 ? -20.542 2.396 1.149 1.00 96.25 89 GLY A N 1
ATOM 638 C CA . GLY A 1 89 ? -20.799 0.951 1.085 1.00 96.25 89 GLY A CA 1
ATOM 639 C C . GLY A 1 89 ? -20.193 0.132 2.227 1.00 96.25 89 GLY A C 1
ATOM 640 O O . GLY A 1 89 ? -20.210 -1.096 2.182 1.00 96.25 89 GLY A O 1
ATOM 641 N N . GLY A 1 90 ? -19.647 0.781 3.258 1.00 97.75 90 GLY A N 1
ATOM 642 C CA . GLY A 1 90 ? -19.045 0.105 4.406 1.00 97.75 90 GLY A CA 1
ATOM 643 C C . GLY A 1 90 ? -17.651 -0.477 4.141 1.00 97.75 90 GLY A C 1
ATOM 644 O O . GLY A 1 90 ? -17.038 -0.275 3.091 1.00 97.75 90 GLY A O 1
ATOM 645 N N . ARG A 1 91 ? -17.126 -1.202 5.138 1.00 96.94 91 ARG A N 1
ATOM 646 C CA . ARG A 1 91 ? -15.707 -1.603 5.204 1.00 96.94 91 ARG A CA 1
ATOM 647 C C . ARG A 1 91 ? -15.269 -2.481 4.033 1.00 96.94 91 ARG A C 1
ATOM 649 O O . ARG A 1 91 ? -14.207 -2.245 3.469 1.00 96.94 91 ARG A O 1
ATOM 656 N N . TRP A 1 92 ? -16.077 -3.472 3.657 1.00 97.31 92 TRP A N 1
ATOM 657 C CA . TRP A 1 92 ? -15.735 -4.397 2.571 1.00 97.31 92 TRP A CA 1
ATOM 658 C C . TRP A 1 92 ? -15.652 -3.696 1.215 1.00 97.31 92 TRP A C 1
ATOM 660 O O . TRP A 1 92 ? -14.665 -3.869 0.503 1.00 97.31 92 TRP A O 1
ATOM 670 N N . VAL A 1 93 ? -16.636 -2.846 0.898 1.00 98.44 93 VAL A N 1
ATOM 671 C CA . VAL A 1 93 ? -16.638 -2.039 -0.333 1.00 98.44 93 VAL A CA 1
ATOM 672 C C . VAL A 1 93 ? -15.432 -1.105 -0.365 1.00 98.44 93 VAL A C 1
ATOM 674 O O . VAL A 1 93 ? -14.791 -0.968 -1.402 1.00 98.44 93 VAL A O 1
ATOM 677 N N . ALA A 1 94 ? -15.073 -0.513 0.773 1.00 98.50 94 ALA A N 1
ATOM 678 C CA . ALA A 1 94 ? -13.907 0.352 0.876 1.00 98.50 94 ALA A CA 1
ATOM 679 C C . ALA A 1 94 ? -12.587 -0.359 0.599 1.00 98.50 94 ALA A C 1
ATOM 681 O O . ALA A 1 94 ? -11.780 0.132 -0.185 1.00 98.50 94 ALA A O 1
ATOM 682 N N . VAL A 1 95 ? -12.371 -1.508 1.241 1.00 98.50 95 VAL A N 1
ATOM 683 C CA . VAL A 1 95 ? -11.125 -2.269 1.122 1.00 98.50 95 VAL A CA 1
ATOM 684 C C . VAL A 1 95 ? -10.962 -2.821 -0.290 1.00 98.50 95 VAL A C 1
ATOM 686 O O . VAL A 1 95 ? -9.932 -2.585 -0.915 1.00 98.50 95 VAL A O 1
ATOM 689 N N . VAL A 1 96 ? -11.984 -3.501 -0.816 1.00 98.69 96 VAL A N 1
ATOM 690 C CA . VAL A 1 96 ? -11.925 -4.098 -2.158 1.00 98.69 96 VAL A CA 1
ATOM 691 C C . VAL A 1 96 ? -11.912 -3.014 -3.232 1.00 98.69 96 VAL A C 1
ATOM 693 O O . VAL A 1 96 ? -11.086 -3.064 -4.137 1.00 98.69 96 VAL A O 1
ATOM 696 N N . GLY A 1 97 ? -12.775 -2.002 -3.122 1.00 98.69 97 GLY A N 1
ATOM 697 C CA . GLY A 1 97 ? -12.855 -0.923 -4.104 1.00 98.69 97 GLY A CA 1
ATOM 698 C C . GLY A 1 97 ? -11.575 -0.089 -4.177 1.00 98.69 97 GLY A C 1
ATOM 699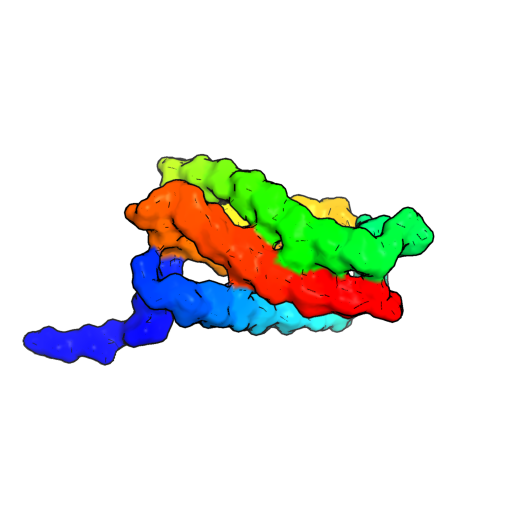 O O . GLY A 1 97 ? -11.108 0.204 -5.273 1.00 98.69 97 GLY A O 1
ATOM 700 N N . SER A 1 98 ? -10.957 0.228 -3.033 1.00 98.56 98 SER A N 1
ATOM 701 C CA . SER A 1 98 ? -9.647 0.893 -2.994 1.00 98.56 98 SER A CA 1
ATOM 702 C C . SER A 1 98 ? -8.550 0.019 -3.604 1.00 98.56 98 SER A C 1
ATOM 704 O O . SER A 1 98 ? -7.796 0.485 -4.454 1.00 98.56 98 SER A O 1
ATOM 706 N N . ALA A 1 99 ? -8.487 -1.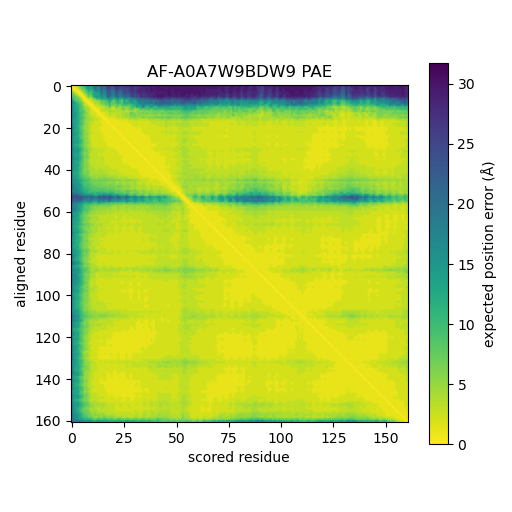264 -3.233 1.00 98.69 99 ALA A N 1
ATOM 707 C CA . ALA A 1 99 ? -7.508 -2.201 -3.781 1.00 98.69 99 ALA A CA 1
ATOM 708 C C . ALA A 1 99 ? -7.597 -2.307 -5.312 1.00 98.69 99 ALA A C 1
ATOM 710 O O . ALA A 1 99 ? -6.583 -2.210 -6.001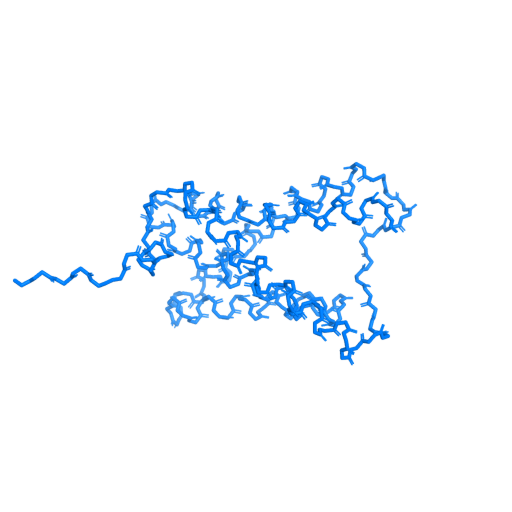 1.00 98.69 99 ALA A O 1
ATOM 711 N N . MET A 1 100 ? -8.815 -2.443 -5.845 1.00 98.69 100 MET A N 1
ATOM 712 C CA . MET A 1 100 ? -9.061 -2.477 -7.288 1.00 98.69 100 MET A CA 1
ATOM 713 C C . MET A 1 100 ? -8.693 -1.155 -7.961 1.00 98.69 100 MET A C 1
ATOM 715 O O . MET A 1 100 ? -8.041 -1.176 -9.001 1.00 98.69 100 MET A O 1
ATOM 719 N N . LEU A 1 101 ? -9.054 -0.012 -7.364 1.00 98.56 101 LEU A N 1
ATOM 720 C CA . LEU A 1 101 ? -8.682 1.308 -7.878 1.00 98.56 101 LEU A CA 1
ATOM 721 C C . LEU A 1 101 ? -7.162 1.422 -8.044 1.00 98.56 101 LEU A C 1
ATOM 723 O O . LEU A 1 101 ? -6.689 1.782 -9.118 1.00 98.56 101 LEU A O 1
ATOM 727 N N . TRP A 1 102 ? -6.392 1.065 -7.016 1.00 98.50 102 TRP A N 1
ATOM 728 C CA . TRP A 1 102 ? -4.932 1.117 -7.077 1.00 98.50 102 TRP A CA 1
ATOM 729 C C . TRP A 1 102 ? -4.333 0.104 -8.051 1.00 98.50 102 TRP A C 1
ATOM 731 O O . TRP A 1 102 ? -3.389 0.444 -8.763 1.00 98.50 102 TRP A O 1
ATOM 741 N N . GLY A 1 103 ? -4.904 -1.100 -8.144 1.00 98.56 103 GLY A N 1
ATOM 742 C CA . GLY A 1 103 ? -4.539 -2.073 -9.174 1.00 98.56 103 GLY A CA 1
ATOM 743 C C . GLY A 1 103 ? -4.738 -1.524 -10.589 1.00 98.56 103 GLY A C 1
ATOM 744 O O . GLY A 1 103 ? -3.841 -1.627 -11.424 1.00 98.56 103 GLY A O 1
ATOM 745 N N . VAL A 1 104 ? -5.875 -0.877 -10.855 1.00 98.50 104 VAL A N 1
ATOM 746 C CA . VAL A 1 104 ? -6.156 -0.240 -12.150 1.00 98.50 104 VAL A CA 1
ATOM 747 C C . VAL A 1 104 ? -5.167 0.888 -12.425 1.00 98.50 104 VAL A C 1
ATOM 749 O O . VAL A 1 104 ? -4.542 0.875 -13.479 1.00 98.50 104 VAL A O 1
ATOM 752 N N . LEU A 1 105 ? -4.965 1.816 -11.482 1.00 97.81 105 LEU A N 1
ATOM 753 C CA . LEU A 1 105 ? -4.039 2.942 -11.660 1.00 97.81 105 LEU A CA 1
ATOM 754 C C . LEU A 1 105 ? -2.617 2.479 -12.011 1.00 97.81 105 LEU A C 1
ATOM 756 O O . LEU A 1 105 ? -1.999 3.041 -12.909 1.00 97.81 105 LEU A O 1
ATOM 760 N N . HIS A 1 106 ? -2.124 1.416 -11.372 1.00 97.38 106 HIS A N 1
ATOM 761 C CA . HIS A 1 106 ? -0.812 0.845 -11.691 1.00 97.38 106 HIS A CA 1
ATOM 762 C C . HIS A 1 106 ? -0.797 0.089 -13.024 1.00 97.38 106 HIS A C 1
ATOM 764 O O . HIS A 1 106 ? 0.199 0.134 -13.745 1.00 97.38 106 HIS A O 1
ATOM 770 N N . SER A 1 107 ? -1.909 -0.552 -13.395 1.00 97.38 107 SER A N 1
ATOM 771 C CA . SER A 1 107 ? -2.053 -1.202 -14.705 1.00 97.38 107 SER A CA 1
ATOM 772 C C . SER A 1 107 ? -1.992 -0.207 -15.867 1.00 97.38 107 SER A C 1
ATOM 774 O O . SER A 1 107 ? -1.583 -0.587 -16.960 1.00 97.38 107 SER A O 1
ATOM 776 N N . LEU A 1 108 ? -2.364 1.062 -15.640 1.00 96.25 108 LEU A N 1
ATOM 777 C CA . LEU A 1 108 ? -2.233 2.128 -16.642 1.00 96.25 108 LEU A CA 1
ATOM 778 C C . LEU A 1 108 ? -0.768 2.471 -16.954 1.00 96.25 108 LEU A C 1
ATOM 780 O O . LEU A 1 108 ? -0.489 2.965 -18.042 1.00 96.25 108 LEU A O 1
ATOM 784 N N . LEU A 1 109 ? 0.155 2.215 -16.019 1.00 94.88 109 LEU A N 1
ATOM 785 C CA . LEU A 1 109 ? 1.595 2.419 -16.212 1.00 94.88 109 LEU A CA 1
ATOM 786 C C . LEU A 1 109 ? 2.272 1.162 -16.767 1.00 94.88 109 LEU A C 1
ATOM 788 O O . LEU A 1 109 ? 3.089 1.246 -17.677 1.00 94.88 109 LEU A O 1
ATOM 792 N N . ALA A 1 110 ? 1.918 -0.005 -16.230 1.00 95.06 110 ALA A N 1
ATOM 793 C CA . ALA A 1 110 ? 2.378 -1.300 -16.713 1.00 95.06 110 ALA A CA 1
ATOM 794 C C . ALA A 1 110 ? 1.306 -2.366 -16.416 1.00 95.06 110 ALA A C 1
ATOM 796 O O . ALA A 1 110 ? 1.014 -2.606 -15.242 1.00 95.06 110 ALA A O 1
ATOM 797 N N . PRO A 1 111 ? 0.723 -3.046 -17.426 1.00 93.56 111 PRO A N 1
ATOM 798 C CA . PRO A 1 111 ? -0.464 -3.886 -17.232 1.00 93.56 111 PRO A CA 1
ATOM 799 C C . PRO A 1 111 ? -0.328 -4.971 -16.155 1.00 93.56 111 PRO A C 1
ATOM 801 O O . PRO A 1 111 ? -1.238 -5.185 -15.358 1.00 93.56 111 PRO A O 1
ATOM 804 N N . THR A 1 112 ? 0.821 -5.646 -16.089 1.00 95.81 112 THR A N 1
ATOM 805 C CA . THR A 1 112 ? 1.080 -6.711 -15.104 1.00 95.81 112 THR A CA 1
ATOM 806 C C . THR A 1 112 ? 1.410 -6.174 -13.714 1.00 95.81 112 THR A C 1
ATOM 808 O O . THR A 1 112 ? 1.291 -6.908 -12.733 1.00 95.81 112 THR A O 1
ATOM 811 N N . TRP A 1 113 ? 1.780 -4.897 -13.595 1.00 96.44 113 TRP A N 1
ATOM 812 C CA . TRP A 1 113 ? 2.134 -4.289 -12.316 1.00 96.44 113 TRP A CA 1
ATOM 813 C C . TRP A 1 113 ? 0.921 -4.208 -11.391 1.00 96.44 113 TRP A C 1
ATOM 815 O O . TRP A 1 113 ? 0.989 -4.625 -10.235 1.00 96.44 113 TRP A O 1
ATOM 825 N N . GLY A 1 114 ? -0.230 -3.790 -11.921 1.00 97.06 114 GLY A N 1
ATOM 826 C CA . GLY A 1 114 ? -1.472 -3.731 -11.154 1.00 97.06 114 GLY A CA 1
ATOM 827 C C . GLY A 1 114 ? -1.937 -5.076 -10.595 1.00 97.06 114 GLY A C 1
ATOM 828 O O . GLY A 1 114 ? -2.496 -5.107 -9.498 1.00 97.06 114 GLY A O 1
ATOM 829 N N . VAL A 1 115 ? -1.645 -6.188 -11.287 1.00 96.88 115 VAL A N 1
ATOM 830 C CA . VAL A 1 115 ? -1.964 -7.561 -10.842 1.00 96.88 115 VAL A CA 1
ATOM 831 C C . VAL A 1 115 ? -1.238 -7.921 -9.547 1.00 96.88 115 VAL A C 1
ATOM 833 O O . VAL A 1 115 ? -1.799 -8.619 -8.706 1.00 96.88 115 VAL A O 1
ATOM 836 N N . ALA A 1 116 ? -0.014 -7.432 -9.355 1.00 96.81 116 ALA A N 1
ATOM 837 C CA . ALA A 1 116 ? 0.711 -7.615 -8.104 1.00 96.81 116 ALA A CA 1
ATOM 838 C C . ALA A 1 116 ? 0.314 -6.572 -7.048 1.00 96.81 116 ALA A C 1
ATOM 840 O O . ALA A 1 116 ? 0.242 -6.902 -5.867 1.00 96.81 116 ALA A O 1
ATOM 841 N N . ILE A 1 117 ? 0.048 -5.327 -7.463 1.00 97.56 117 ILE A N 1
ATOM 842 C CA . ILE A 1 117 ? -0.122 -4.174 -6.564 1.00 97.56 117 ILE A CA 1
ATOM 843 C C . ILE A 1 117 ? -1.492 -4.104 -5.884 1.00 97.56 117 ILE A C 1
ATOM 845 O O . ILE A 1 117 ? -1.573 -3.657 -4.738 1.00 97.56 117 ILE A O 1
ATOM 849 N N . TRP A 1 118 ? -2.572 -4.575 -6.515 1.00 98.50 118 TRP A N 1
ATOM 850 C CA . TRP A 1 118 ? -3.896 -4.524 -5.877 1.00 98.50 118 TRP A CA 1
ATOM 851 C C . TRP A 1 118 ? -3.921 -5.265 -4.527 1.00 98.50 118 TRP A C 1
ATOM 853 O O . TRP A 1 118 ? -4.610 -4.842 -3.598 1.00 98.50 118 TRP A O 1
ATOM 863 N N . TRP A 1 119 ? -3.140 -6.343 -4.394 1.00 98.69 119 TRP A N 1
ATOM 864 C CA . TRP A 1 119 ? -3.102 -7.163 -3.186 1.00 98.69 119 TRP A CA 1
ATOM 865 C C . TRP A 1 119 ? -2.509 -6.425 -1.970 1.00 98.69 119 TRP A C 1
ATOM 867 O O . TRP A 1 119 ? -3.195 -6.337 -0.950 1.00 98.69 119 TRP A O 1
ATOM 877 N N . PRO A 1 120 ? -1.305 -5.824 -2.036 1.00 98.62 120 PRO A N 1
ATOM 878 C CA . PRO A 1 120 ? -0.809 -4.930 -0.995 1.00 98.62 120 PRO A CA 1
ATOM 879 C C . PRO A 1 120 ? -1.817 -3.854 -0.579 1.00 98.62 120 PRO A C 1
ATOM 881 O O . PRO A 1 120 ? -2.075 -3.683 0.612 1.00 98.62 120 PRO A O 1
ATOM 884 N N . PHE A 1 121 ? -2.477 -3.192 -1.536 1.00 98.69 121 PHE A N 1
ATOM 885 C CA . PHE A 1 121 ? -3.466 -2.153 -1.227 1.00 98.69 121 PHE A CA 1
ATOM 886 C C . PHE A 1 121 ? -4.721 -2.681 -0.519 1.00 98.69 121 PHE A C 1
ATOM 888 O O . PHE A 1 121 ? -5.325 -1.947 0.271 1.00 98.69 121 PHE A O 1
ATOM 895 N N . LEU A 1 122 ? -5.084 -3.952 -0.713 1.00 98.69 122 LEU A N 1
ATOM 896 C CA . LEU A 1 122 ? -6.106 -4.635 0.086 1.00 98.69 122 LEU A CA 1
ATOM 897 C C . LEU A 1 122 ? -5.693 -4.696 1.566 1.00 98.69 122 LEU A C 1
ATOM 899 O O . LEU A 1 122 ? -6.479 -4.363 2.461 1.00 98.69 122 LEU A O 1
ATOM 903 N N . ILE A 1 123 ? -4.438 -5.068 1.827 1.00 98.56 123 ILE A N 1
ATOM 904 C CA . ILE A 1 123 ? -3.880 -5.156 3.179 1.00 98.56 123 ILE A CA 1
ATOM 905 C C . ILE A 1 123 ? -3.735 -3.762 3.799 1.00 98.56 123 ILE A C 1
ATOM 907 O O . ILE A 1 123 ? -4.154 -3.557 4.939 1.00 98.56 123 ILE A O 1
ATOM 911 N N . PHE A 1 124 ? -3.219 -2.779 3.057 1.00 98.69 124 PHE A N 1
ATOM 912 C CA . PHE A 1 124 ? -3.033 -1.410 3.550 1.00 98.69 124 PHE A CA 1
ATOM 913 C C . PHE A 1 124 ? -4.368 -0.733 3.868 1.00 98.69 124 PHE A C 1
ATOM 915 O O . PHE A 1 124 ? -4.503 -0.102 4.917 1.00 98.69 124 PHE A O 1
ATOM 922 N N . SER A 1 125 ? -5.382 -0.916 3.016 1.00 98.69 125 SER A N 1
ATOM 923 C CA . SER A 1 125 ? -6.733 -0.391 3.251 1.00 98.69 125 SER A CA 1
ATOM 924 C C . SER A 1 125 ? -7.369 -1.027 4.491 1.00 98.69 125 SER A C 1
ATOM 926 O O . SER A 1 125 ? -7.997 -0.332 5.295 1.00 98.69 125 SER A O 1
ATOM 928 N N . THR A 1 126 ? -7.156 -2.333 4.692 1.00 98.56 126 THR A N 1
ATOM 929 C CA . THR A 1 126 ? -7.595 -3.044 5.903 1.00 98.56 126 THR A CA 1
ATOM 930 C C . THR A 1 126 ? -6.900 -2.488 7.145 1.00 98.56 126 THR A C 1
ATOM 932 O O . THR A 1 126 ? -7.569 -2.127 8.112 1.00 98.56 126 THR A O 1
ATOM 935 N N . ALA A 1 127 ? -5.573 -2.340 7.103 1.00 98.44 127 ALA A N 1
ATOM 936 C CA . ALA A 1 127 ? -4.779 -1.791 8.197 1.00 98.44 127 ALA A CA 1
ATOM 937 C C . ALA A 1 127 ? -5.194 -0.367 8.565 1.00 98.44 127 ALA A C 1
ATOM 939 O O . ALA A 1 127 ? -5.403 -0.073 9.744 1.00 98.44 127 ALA A O 1
ATOM 940 N N . PHE A 1 128 ? -5.388 0.494 7.565 1.00 98.75 128 PHE A N 1
ATOM 941 C CA . PHE A 1 128 ? -5.872 1.852 7.765 1.00 98.75 128 PHE A CA 1
ATOM 942 C C . PHE A 1 128 ? -7.231 1.860 8.476 1.00 98.75 128 PHE A C 1
ATOM 944 O O . PHE A 1 128 ? -7.377 2.538 9.492 1.00 98.75 128 PHE A O 1
ATOM 951 N N . LEU A 1 129 ? -8.216 1.085 8.000 1.00 98.38 129 LEU A N 1
ATOM 952 C CA . LEU A 1 129 ? -9.548 1.040 8.615 1.00 98.38 129 LEU A CA 1
ATOM 953 C C . LEU A 1 129 ? -9.564 0.393 10.007 1.00 98.38 129 LEU A C 1
ATOM 955 O O . LEU A 1 129 ? -10.352 0.814 10.849 1.00 98.38 129 LEU A O 1
ATOM 959 N N . THR A 1 130 ? -8.713 -0.598 10.273 1.00 97.88 130 THR A N 1
ATOM 960 C CA . THR A 1 130 ? -8.595 -1.215 11.603 1.00 97.88 130 THR A CA 1
ATOM 961 C C . THR A 1 130 ? -7.965 -0.251 12.607 1.00 97.88 130 THR A C 1
ATOM 963 O O . THR A 1 130 ? -8.472 -0.078 13.712 1.00 97.88 130 THR A O 1
ATOM 966 N N . TRP A 1 131 ? -6.877 0.424 12.233 1.00 98.25 131 TRP A N 1
ATOM 967 C CA . TRP A 1 131 ? -6.119 1.263 13.165 1.00 98.25 131 TRP A CA 1
ATOM 968 C C . TRP A 1 131 ? -6.628 2.696 13.279 1.00 98.25 131 TRP A C 1
ATOM 970 O O . TRP A 1 131 ? -6.393 3.338 14.304 1.00 98.25 131 TRP A O 1
ATOM 980 N N . ARG A 1 132 ? -7.408 3.191 12.308 1.00 97.19 132 ARG A N 1
ATOM 981 C CA . ARG A 1 132 ? -8.036 4.518 12.414 1.00 97.19 132 ARG A CA 1
ATOM 982 C C . ARG A 1 132 ? -9.048 4.634 13.550 1.00 97.19 132 ARG A C 1
ATOM 984 O O . ARG A 1 132 ? -9.355 5.752 13.948 1.00 97.19 132 ARG A O 1
ATOM 991 N N . GLU A 1 133 ? -9.540 3.517 14.087 1.00 95.00 133 GLU A N 1
ATOM 992 C CA . GLU A 1 133 ? -10.377 3.487 15.296 1.00 95.00 133 GLU A CA 1
ATOM 993 C C . GLU A 1 133 ? -9.642 4.062 16.516 1.00 95.00 133 GLU A C 1
ATOM 995 O O . GLU A 1 133 ? -10.270 4.540 17.456 1.00 95.00 133 GLU A O 1
ATOM 1000 N N . LYS A 1 134 ? -8.302 4.050 16.495 1.00 97.38 134 LYS A N 1
ATOM 1001 C CA . LYS A 1 134 ? -7.449 4.709 17.492 1.00 97.38 134 LYS A CA 1
ATOM 1002 C C . LYS A 1 134 ? -7.087 6.150 17.123 1.00 97.38 134 LYS A C 1
ATOM 1004 O O . LYS A 1 134 ? -6.595 6.880 17.974 1.00 97.38 134 LYS A O 1
ATOM 1009 N N . GLY A 1 135 ? -7.335 6.561 15.883 1.00 98.06 135 GLY A N 1
ATOM 1010 C CA . GLY A 1 135 ? -7.053 7.895 15.360 1.00 98.06 135 GLY A CA 1
ATOM 1011 C C . GLY A 1 135 ? -6.639 7.847 13.891 1.00 98.06 135 GLY A C 1
ATOM 1012 O O . GLY A 1 135 ? -5.914 6.947 13.473 1.00 98.06 135 GLY A O 1
ATOM 1013 N N . TYR A 1 136 ? -7.066 8.837 13.102 1.00 98.06 136 TYR A N 1
ATOM 1014 C CA . TYR A 1 136 ? -6.790 8.901 11.660 1.00 98.06 136 TYR A CA 1
ATOM 1015 C C . TYR A 1 136 ? -5.296 8.737 11.334 1.00 98.06 136 TYR A C 1
ATOM 1017 O O . TYR A 1 136 ? -4.926 7.864 10.548 1.00 98.06 136 TYR A O 1
ATOM 1025 N N . TRP A 1 137 ? -4.434 9.503 12.009 1.00 98.38 137 TRP A N 1
ATOM 1026 C CA . TRP A 1 137 ? -2.985 9.453 11.802 1.00 98.38 137 TRP A CA 1
ATOM 1027 C C . TRP A 1 137 ? -2.344 8.137 12.249 1.00 98.38 137 TRP A C 1
ATOM 1029 O O . TRP A 1 137 ? -1.357 7.719 11.656 1.00 98.38 137 TRP A O 1
ATOM 1039 N N . ILE A 1 138 ? -2.929 7.437 13.227 1.00 98.38 138 ILE A N 1
ATOM 1040 C CA . ILE A 1 138 ? -2.474 6.095 13.622 1.00 98.38 138 ILE A CA 1
ATOM 1041 C C . ILE A 1 138 ? -2.785 5.089 12.507 1.00 98.38 138 ILE A C 1
ATOM 1043 O O . ILE A 1 138 ? -1.944 4.249 12.185 1.00 98.38 138 ILE A O 1
ATOM 1047 N N . GLY A 1 139 ? -3.955 5.203 11.871 1.00 98.44 139 GLY A N 1
ATOM 1048 C CA . GLY A 1 139 ? -4.298 4.426 10.679 1.00 98.44 139 GLY A CA 1
ATOM 1049 C C . GLY A 1 139 ? -3.311 4.658 9.532 1.00 98.44 139 GLY A C 1
ATOM 1050 O O . GLY A 1 139 ? -2.789 3.691 8.979 1.00 98.44 139 GLY A O 1
ATOM 1051 N N . ILE A 1 140 ? -3.014 5.928 9.220 1.00 98.62 140 ILE A N 1
ATOM 1052 C CA . ILE A 1 140 ? -2.027 6.305 8.191 1.00 98.62 140 ILE A CA 1
ATOM 1053 C C . ILE A 1 140 ? -0.647 5.734 8.520 1.00 98.62 140 ILE A C 1
ATOM 1055 O O . ILE A 1 140 ? -0.074 5.032 7.697 1.00 98.62 140 ILE A O 1
ATOM 1059 N N . ALA A 1 141 ? -0.128 5.986 9.725 1.00 98.50 141 ALA A N 1
ATOM 1060 C CA . ALA A 1 141 ? 1.204 5.538 10.126 1.00 98.50 141 ALA A CA 1
ATOM 1061 C C . ALA A 1 141 ? 1.338 4.010 10.074 1.00 98.50 141 ALA A C 1
ATOM 1063 O O . ALA A 1 141 ? 2.364 3.486 9.644 1.00 98.50 141 ALA A O 1
ATOM 1064 N N . THR A 1 142 ? 0.288 3.286 10.470 1.00 98.69 142 THR A N 1
ATOM 1065 C CA . THR A 1 142 ? 0.274 1.821 10.419 1.00 98.69 142 THR A CA 1
ATOM 1066 C C . THR A 1 142 ? 0.324 1.317 8.980 1.00 98.69 142 THR A C 1
ATOM 1068 O O . THR A 1 142 ? 1.197 0.517 8.652 1.00 98.69 142 THR A O 1
ATOM 1071 N N . ALA A 1 143 ? -0.564 1.809 8.111 1.00 98.69 143 ALA A N 1
ATOM 1072 C CA . ALA A 1 143 ? -0.581 1.420 6.704 1.00 98.69 143 ALA A CA 1
ATOM 1073 C C . ALA A 1 143 ? 0.727 1.802 5.989 1.00 98.69 143 ALA A C 1
ATOM 1075 O O . ALA A 1 143 ? 1.307 0.959 5.312 1.00 98.69 143 ALA A O 1
ATOM 1076 N N . ALA A 1 144 ? 1.249 3.010 6.220 1.00 98.62 144 ALA A N 1
ATOM 1077 C CA . ALA A 1 144 ? 2.490 3.491 5.614 1.00 98.62 144 ALA A CA 1
ATOM 1078 C C . ALA A 1 144 ? 3.709 2.671 6.056 1.00 98.62 144 ALA A C 1
ATOM 1080 O O . ALA A 1 144 ? 4.589 2.401 5.248 1.00 98.62 144 ALA A O 1
ATOM 1081 N N . THR A 1 145 ? 3.752 2.226 7.316 1.00 98.69 145 THR A N 1
ATOM 1082 C CA . THR A 1 145 ? 4.842 1.369 7.811 1.00 98.69 145 THR A CA 1
ATOM 1083 C C . THR A 1 145 ? 4.825 0.010 7.114 1.00 98.69 145 THR A C 1
ATOM 1085 O O . THR A 1 145 ? 5.864 -0.471 6.671 1.00 98.69 145 THR A O 1
ATOM 1088 N N . ILE A 1 146 ? 3.646 -0.604 6.974 1.00 98.69 146 ILE A N 1
ATOM 1089 C CA . ILE A 1 146 ? 3.491 -1.869 6.239 1.00 98.69 146 ILE A CA 1
ATOM 1090 C C . ILE A 1 146 ? 3.875 -1.663 4.765 1.00 98.69 146 ILE A C 1
ATOM 1092 O O . ILE A 1 146 ? 4.590 -2.485 4.195 1.00 98.69 146 ILE A O 1
ATOM 1096 N N . HIS A 1 147 ? 3.450 -0.547 4.169 1.00 98.56 147 HIS A N 1
ATOM 1097 C CA . HIS A 1 147 ? 3.730 -0.206 2.780 1.00 98.56 147 HIS A CA 1
ATOM 1098 C C . HIS A 1 147 ? 5.231 0.020 2.520 1.00 98.56 147 HIS A C 1
ATOM 1100 O O . HIS A 1 147 ? 5.772 -0.498 1.542 1.00 98.56 147 HIS A O 1
ATOM 1106 N N . LEU A 1 148 ? 5.931 0.701 3.432 1.00 98.25 148 LEU A N 1
ATOM 1107 C CA . LEU A 1 148 ? 7.387 0.849 3.406 1.00 98.25 148 LEU A CA 1
ATOM 1108 C C . LEU A 1 148 ? 8.072 -0.517 3.463 1.00 98.25 148 LEU A C 1
ATOM 1110 O O . LEU A 1 148 ? 8.881 -0.831 2.594 1.00 98.25 148 LEU A O 1
ATOM 1114 N N . LEU A 1 149 ? 7.709 -1.364 4.435 1.00 98.12 149 LEU A N 1
ATOM 1115 C CA . LEU A 1 149 ? 8.294 -2.704 4.575 1.00 98.12 149 LEU A CA 1
ATOM 1116 C C . LEU A 1 149 ? 8.089 -3.556 3.316 1.00 98.12 149 LEU A C 1
ATOM 1118 O O . LEU A 1 149 ? 8.996 -4.282 2.914 1.00 98.12 149 LEU A O 1
ATOM 1122 N N . ASN A 1 150 ? 6.929 -3.429 2.668 1.00 97.81 150 ASN A N 1
ATOM 1123 C CA . ASN A 1 150 ? 6.631 -4.110 1.411 1.00 97.81 150 ASN A CA 1
ATOM 1124 C C . ASN A 1 150 ? 7.527 -3.637 0.248 1.00 97.81 150 ASN A C 1
ATOM 1126 O O . ASN A 1 150 ? 7.813 -4.426 -0.648 1.00 97.81 150 ASN A O 1
ATOM 1130 N N . ASN A 1 151 ? 7.988 -2.381 0.260 1.00 97.00 151 ASN A N 1
ATOM 1131 C CA . ASN A 1 151 ? 8.765 -1.787 -0.833 1.00 97.00 151 ASN A CA 1
ATOM 1132 C C . ASN A 1 151 ? 10.284 -1.802 -0.631 1.00 97.00 151 ASN A C 1
ATOM 1134 O O . ASN A 1 151 ? 11.004 -1.653 -1.614 1.00 97.00 151 ASN A O 1
ATOM 1138 N N . VAL A 1 152 ? 10.803 -2.038 0.582 1.00 95.62 152 VAL A N 1
ATOM 1139 C CA . VAL A 1 152 ? 12.263 -2.101 0.813 1.00 95.62 152 VAL A CA 1
ATOM 1140 C C . VAL A 1 152 ? 12.933 -3.146 -0.086 1.00 95.62 152 VAL A C 1
ATOM 1142 O O . VAL A 1 152 ? 13.924 -2.843 -0.744 1.00 95.62 152 VAL A O 1
ATOM 1145 N N . GLY A 1 153 ? 12.393 -4.367 -0.140 1.00 93.62 153 GLY A N 1
ATOM 1146 C CA . GLY A 1 153 ? 12.939 -5.444 -0.974 1.00 93.62 153 GLY A CA 1
ATOM 1147 C C . GLY A 1 153 ? 12.961 -5.085 -2.467 1.00 93.62 153 GLY A C 1
ATOM 1148 O O . GLY A 1 153 ? 14.044 -5.051 -3.051 1.00 93.62 153 GLY A O 1
ATOM 1149 N N . PRO A 1 154 ? 11.802 -4.767 -3.078 1.00 91.50 154 PRO A N 1
ATOM 1150 C CA . PRO A 1 154 ? 11.727 -4.316 -4.467 1.00 91.50 154 PRO A CA 1
ATOM 1151 C C . PRO A 1 154 ? 12.647 -3.132 -4.784 1.00 91.50 154 PRO A C 1
ATOM 1153 O O . PRO A 1 154 ? 13.366 -3.177 -5.777 1.00 91.50 154 PRO A O 1
ATOM 1156 N N . ALA A 1 155 ? 12.693 -2.114 -3.920 1.00 92.81 155 ALA A N 1
ATOM 1157 C CA . ALA A 1 155 ? 13.547 -0.945 -4.110 1.00 92.81 155 ALA A CA 1
ATOM 1158 C C . ALA A 1 155 ? 15.037 -1.315 -4.170 1.00 92.81 155 ALA A C 1
ATOM 1160 O O . ALA A 1 155 ? 15.762 -0.826 -5.033 1.00 92.81 155 ALA A O 1
ATOM 1161 N N . LEU A 1 156 ? 15.492 -2.205 -3.281 1.00 93.19 156 LEU A N 1
ATOM 1162 C CA . LEU A 1 156 ? 16.874 -2.687 -3.271 1.00 93.19 156 LEU A CA 1
ATOM 1163 C C . LEU A 1 156 ? 17.209 -3.548 -4.492 1.00 93.19 156 LEU A C 1
ATOM 1165 O O . LEU A 1 156 ? 18.344 -3.496 -4.958 1.00 93.19 156 LEU A O 1
ATOM 1169 N N . LEU A 1 157 ? 16.255 -4.341 -4.988 1.00 90.62 157 LEU A N 1
ATOM 1170 C CA . LEU A 1 157 ? 16.440 -5.134 -6.204 1.00 90.62 157 LEU A CA 1
ATOM 1171 C C . LEU A 1 157 ? 16.563 -4.222 -7.427 1.00 90.62 157 LEU A C 1
ATOM 1173 O O . LEU A 1 157 ? 17.550 -4.311 -8.142 1.00 90.62 157 LEU A O 1
ATOM 1177 N N . ILE A 1 158 ? 15.634 -3.279 -7.602 1.00 88.06 158 ILE A N 1
ATOM 1178 C CA . ILE A 1 158 ? 15.646 -2.320 -8.719 1.00 88.06 158 ILE A CA 1
ATOM 1179 C C . ILE A 1 158 ? 16.931 -1.481 -8.718 1.00 88.06 158 ILE A C 1
ATOM 1181 O O . ILE A 1 158 ? 17.529 -1.246 -9.763 1.00 88.06 158 ILE A O 1
ATOM 1185 N N . ALA A 1 159 ? 17.393 -1.050 -7.543 1.00 87.50 159 ALA A N 1
ATOM 1186 C CA . ALA A 1 159 ? 18.597 -0.235 -7.412 1.00 87.50 159 ALA A CA 1
ATOM 1187 C C . ALA A 1 159 ? 19.907 -0.977 -7.747 1.00 87.50 159 ALA A C 1
ATOM 1189 O O . ALA A 1 159 ? 20.941 -0.325 -7.896 1.00 87.50 159 ALA A O 1
ATOM 1190 N N . ARG A 1 160 ? 19.891 -2.315 -7.835 1.00 85.38 160 ARG A N 1
ATOM 1191 C CA . ARG A 1 160 ? 21.062 -3.139 -8.184 1.00 85.38 160 ARG A CA 1
ATOM 1192 C C . ARG A 1 160 ? 21.180 -3.442 -9.683 1.00 85.38 160 ARG A C 1
ATOM 1194 O O . ARG A 1 160 ? 22.243 -3.915 -10.082 1.00 85.38 160 ARG A O 1
ATOM 1201 N N . GLY A 1 161 ? 20.156 -3.116 -10.478 1.00 70.25 161 GLY A N 1
ATOM 1202 C CA . GLY A 1 161 ? 20.021 -3.568 -11.870 1.00 70.25 161 GLY A CA 1
ATOM 1203 C C . GLY A 1 161 ? 19.629 -5.037 -11.969 1.00 70.25 161 GLY A C 1
ATOM 1204 O O . GLY A 1 161 ? 19.769 -5.576 -1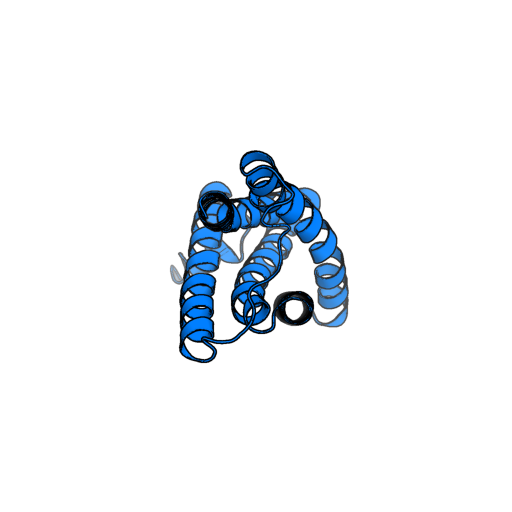3.085 1.00 70.25 161 GLY A O 1
#

InterPro domains:
  IPR003675 CAAX prenyl protease 2/Lysostaphin resistance protein A-like domain [PF02517] (62-152)

Nearest PDB structures (foldseek):
  5f3q-assembly1_A  TM=2.059E-01  e=3.622E+00  Entamoeba histolytica
  5f3q-assembly1_B  TM=2.248E-01  e=5.581E+00  Entamoeba histolytica
  6sq0-assembly1_A  TM=2.008E-01  e=9.931E+00  Homo sapiens

Foldseek 3Di:
DDPPPDPPVVLLQAQPPLVVSLVVLLVQLQVQLVVQLVVLCVVCVPWDDFCQPPPNDALVRLLCVQLPVCLLVVLVVLVVQLVVLCVVPNNVSSLQVSLLVQLVVVCVRTVSNSSSRSSLSSSLSSQLVNQCVVNNVRSSVSSSSSSSSNRNVVSNVSSVD